Protein AF-A0A7H4NX94-F1 (afdb_monomer_lite)

pLDDT: mean 88.93, std 13.34, range [58.41, 98.5]

Sequence (91 aa):
METNTASINNLGDTVENIYTTGTKYFHANSTGADSQALGLDSVAIGMGAVANNAGDIALGAGSLTEAAVGTAGSASTAPTTRLPGRRRPAR

Organism: NCBI:txid2058152

Secondary structure (DSSP, 8-state):
-HHHHHHHHHHHHHHHHHHHH-BTTB----SSPPPEE-STT-EEESTT-EE-STT-EEESTT-B-------S---------PPP---PPP-

Structure (mmCIF, N/CA/C/O backbone):
data_AF-A0A7H4NX94-F1
#
_entry.id   AF-A0A7H4NX94-F1
#
loop_
_atom_site.group_PDB
_atom_site.id
_atom_site.type_symbol
_atom_site.label_atom_id
_atom_site.label_alt_id
_atom_site.label_comp_id
_atom_site.label_asym_id
_atom_site.label_entity_id
_atom_site.label_seq_id
_atom_site.pdbx_PDB_ins_code
_atom_site.Cartn_x
_atom_site.Cartn_y
_atom_site.Cartn_z
_atom_site.occupancy
_atom_site.B_iso_or_equiv
_atom_site.auth_seq_id
_atom_site.auth_comp_id
_atom_site.auth_asym_id
_atom_site.auth_atom_id
_atom_site.pdbx_PDB_model_num
ATOM 1 N N . MET A 1 1 ? -18.252 -10.818 30.668 1.00 62.56 1 MET A N 1
ATOM 2 C CA . MET A 1 1 ? -18.492 -11.085 29.228 1.00 62.56 1 MET A CA 1
ATOM 3 C C . MET A 1 1 ? -18.695 -9.796 28.427 1.00 62.56 1 MET A C 1
ATOM 5 O O . MET A 1 1 ? -18.322 -9.754 27.264 1.00 62.56 1 MET A O 1
ATOM 9 N N . GLU A 1 2 ? -19.176 -8.720 29.053 1.00 87.19 2 GLU A N 1
ATOM 10 C CA . GLU A 1 2 ? -19.346 -7.397 28.430 1.00 87.19 2 GLU A CA 1
ATOM 11 C C . GLU A 1 2 ? -18.012 -6.701 28.081 1.00 87.19 2 GLU A C 1
ATOM 13 O O . GLU A 1 2 ? -17.874 -6.137 27.000 1.00 87.19 2 GLU A O 1
ATOM 18 N N . THR A 1 3 ? -16.978 -6.857 28.919 1.00 94.00 3 THR A N 1
ATOM 19 C CA . THR A 1 3 ? -15.633 -6.297 28.673 1.00 94.00 3 THR A CA 1
ATOM 20 C C . THR A 1 3 ? -14.983 -6.835 27.403 1.00 94.00 3 THR A C 1
ATOM 22 O O . THR A 1 3 ? -14.485 -6.053 26.604 1.00 94.00 3 THR A O 1
ATOM 25 N N . ASN A 1 4 ? -15.017 -8.154 27.183 1.00 94.75 4 ASN A N 1
ATOM 26 C CA . ASN A 1 4 ? -14.382 -8.753 26.005 1.00 94.75 4 ASN A CA 1
ATOM 27 C C . ASN A 1 4 ? -15.037 -8.257 24.716 1.00 94.75 4 ASN A C 1
ATOM 29 O O . ASN A 1 4 ? -14.339 -7.954 23.757 1.00 94.75 4 ASN A O 1
ATOM 33 N N . THR A 1 5 ? -16.364 -8.124 24.718 1.00 96.38 5 THR A N 1
ATOM 34 C CA . THR A 1 5 ? -17.114 -7.590 23.576 1.00 96.38 5 THR A CA 1
ATOM 35 C C . THR A 1 5 ? -16.700 -6.146 23.282 1.00 96.38 5 THR A C 1
ATOM 37 O O . THR A 1 5 ? -16.363 -5.826 22.147 1.00 96.38 5 THR A O 1
ATOM 40 N N . ALA A 1 6 ? -16.628 -5.290 24.307 1.00 96.88 6 ALA A N 1
ATOM 41 C CA . ALA A 1 6 ? -16.178 -3.908 24.145 1.00 96.88 6 ALA A CA 1
ATOM 42 C C . ALA A 1 6 ? -14.721 -3.812 23.652 1.00 96.88 6 ALA A C 1
ATOM 44 O O . ALA A 1 6 ? -14.423 -3.048 22.739 1.00 96.88 6 ALA A O 1
ATOM 45 N N . SER A 1 7 ? -13.810 -4.615 24.209 1.00 97.75 7 SER A N 1
ATOM 46 C CA . SER A 1 7 ? -12.410 -4.651 23.773 1.00 97.75 7 SER A CA 1
ATOM 47 C C . SER A 1 7 ? -12.252 -5.115 22.323 1.00 97.75 7 SER A C 1
ATOM 49 O O . SER A 1 7 ? -11.419 -4.565 21.606 1.00 97.75 7 SER A O 1
ATOM 51 N N . ILE A 1 8 ? -13.048 -6.094 21.882 1.00 97.56 8 ILE A N 1
ATOM 52 C CA . ILE A 1 8 ? -13.042 -6.579 20.495 1.00 97.56 8 ILE A CA 1
ATOM 53 C C . ILE A 1 8 ? -13.544 -5.494 19.540 1.00 97.56 8 ILE A C 1
ATOM 55 O O . ILE A 1 8 ? -12.931 -5.295 18.495 1.00 97.56 8 ILE A O 1
ATOM 59 N N . ASN A 1 9 ? -14.585 -4.747 19.915 1.00 97.31 9 ASN A N 1
ATOM 60 C CA . ASN A 1 9 ? -15.077 -3.630 19.104 1.00 97.31 9 ASN A CA 1
ATOM 61 C C . ASN A 1 9 ? -14.013 -2.535 18.955 1.00 97.31 9 ASN A C 1
ATOM 63 O O . ASN A 1 9 ? -13.698 -2.140 17.839 1.00 97.31 9 ASN A O 1
ATOM 67 N N . ASN A 1 10 ? -13.371 -2.133 20.056 1.00 97.50 10 ASN A N 1
ATOM 68 C CA . ASN A 1 10 ? -12.300 -1.131 20.020 1.00 97.50 10 ASN A CA 1
ATOM 69 C C . ASN A 1 10 ? -11.104 -1.579 19.155 1.00 97.50 10 ASN A C 1
ATOM 71 O O . ASN A 1 10 ? -10.459 -0.763 18.492 1.00 97.50 10 ASN A O 1
ATOM 75 N N . LEU A 1 11 ? -10.785 -2.880 19.165 1.00 97.81 11 LEU A N 1
ATOM 76 C CA . LEU A 1 11 ? -9.776 -3.446 18.271 1.00 97.81 11 LEU A CA 1
ATOM 77 C C . LEU A 1 11 ? -10.238 -3.391 16.809 1.00 97.81 11 LEU A C 1
ATOM 79 O O . LEU A 1 11 ? -9.440 -3.027 15.951 1.00 97.81 11 LEU A O 1
ATOM 83 N N . GLY A 1 12 ? -11.506 -3.707 16.539 1.00 98.25 12 GLY A N 1
ATOM 84 C CA . GLY A 1 12 ? -12.122 -3.564 15.220 1.00 98.25 12 GLY A CA 1
ATOM 85 C C . GLY A 1 12 ? -11.984 -2.143 14.676 1.00 98.25 12 GLY A C 1
ATOM 86 O O . GLY A 1 12 ? -11.455 -1.967 13.583 1.00 98.25 12 GLY A O 1
ATOM 87 N N . ASP A 1 13 ? -12.324 -1.136 15.481 1.00 98.12 13 ASP A N 1
ATOM 88 C CA . ASP A 1 13 ? -12.168 0.276 15.111 1.00 98.12 13 ASP A CA 1
ATOM 89 C C . ASP A 1 13 ? -10.700 0.634 14.841 1.00 98.12 13 ASP A C 1
ATOM 91 O O . ASP A 1 13 ? -10.374 1.371 13.912 1.00 98.12 13 ASP A O 1
ATOM 95 N N . THR A 1 14 ? -9.775 0.095 15.638 1.00 98.00 14 THR A N 1
ATOM 96 C CA . THR A 1 14 ? -8.337 0.314 15.433 1.00 98.00 14 THR A CA 1
ATOM 97 C C . THR A 1 14 ? -7.860 -0.283 14.105 1.00 98.00 14 THR A C 1
ATOM 99 O O . THR A 1 14 ? -7.106 0.369 13.385 1.00 98.00 14 THR A O 1
ATOM 102 N N . VAL A 1 15 ? -8.299 -1.498 13.760 1.00 98.00 15 VAL A N 1
ATOM 103 C CA . VAL A 1 15 ? -7.957 -2.164 12.491 1.00 98.00 15 VAL A CA 1
ATOM 104 C C . VAL A 1 15 ? -8.564 -1.423 11.301 1.00 98.00 15 VAL A C 1
ATOM 106 O O . VAL A 1 15 ? -7.867 -1.195 10.314 1.00 98.00 15 VAL A O 1
ATOM 109 N N . GLU A 1 16 ? -9.814 -0.981 11.420 1.00 97.75 16 GLU A N 1
ATOM 110 C CA . GLU A 1 16 ? -10.478 -0.173 10.395 1.00 97.75 16 GLU A CA 1
ATOM 111 C C . GLU A 1 16 ? -9.710 1.127 10.132 1.00 97.75 16 GLU A C 1
ATOM 113 O O . GLU A 1 16 ? -9.442 1.476 8.983 1.00 97.75 16 GLU A O 1
ATOM 118 N N . ASN A 1 17 ? -9.263 1.815 11.188 1.00 97.00 17 ASN A N 1
ATOM 119 C CA . ASN A 1 17 ? -8.454 3.026 11.052 1.00 97.00 17 ASN A CA 1
ATOM 120 C C . ASN A 1 17 ? -7.104 2.753 10.369 1.00 97.00 17 ASN A C 1
ATOM 122 O O . ASN A 1 17 ? -6.667 3.565 9.552 1.00 97.00 17 ASN A O 1
ATOM 126 N N . ILE A 1 18 ? -6.453 1.619 10.656 1.00 97.12 18 ILE A N 1
ATOM 127 C CA . ILE A 1 18 ? -5.204 1.220 9.983 1.00 97.12 18 ILE A CA 1
ATOM 128 C C . ILE A 1 18 ? -5.437 1.020 8.483 1.00 97.12 18 ILE A C 1
ATOM 130 O O . ILE A 1 18 ? -4.613 1.457 7.680 1.00 97.12 18 ILE A O 1
ATOM 134 N N . TYR A 1 19 ? -6.550 0.390 8.106 1.00 95.50 19 TYR A N 1
ATOM 135 C CA . TYR A 1 19 ? -6.883 0.136 6.707 1.00 95.50 19 TYR A CA 1
ATOM 136 C C . TYR A 1 19 ? -7.279 1.418 5.958 1.00 95.50 19 TYR A C 1
ATOM 138 O O . TYR A 1 19 ? -6.819 1.650 4.843 1.00 95.50 19 TYR A O 1
ATOM 146 N N . THR A 1 20 ? -8.085 2.283 6.577 1.00 95.06 20 THR A N 1
ATOM 147 C CA . THR A 1 20 ? -8.693 3.447 5.904 1.00 95.06 20 THR A CA 1
ATOM 148 C C . THR A 1 20 ? -7.896 4.742 6.018 1.00 95.06 20 THR A C 1
ATOM 150 O O . THR A 1 20 ? -7.962 5.586 5.127 1.00 95.06 20 THR A O 1
ATOM 153 N N . THR A 1 21 ? -7.135 4.928 7.098 1.00 95.19 21 THR A N 1
ATOM 154 C CA . THR A 1 21 ? -6.375 6.167 7.354 1.00 95.19 21 THR A CA 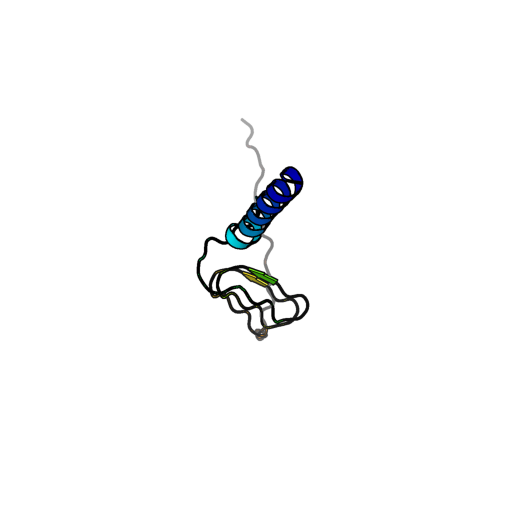1
ATOM 155 C C . THR A 1 21 ? -4.870 5.942 7.470 1.00 95.19 21 THR A C 1
ATOM 157 O O . THR A 1 21 ? -4.098 6.905 7.475 1.00 95.19 21 THR A O 1
ATOM 160 N N . GLY A 1 22 ? -4.432 4.681 7.494 1.00 96.06 22 GLY A N 1
ATOM 161 C CA . GLY A 1 22 ? -3.030 4.297 7.551 1.00 96.06 22 GLY A CA 1
ATOM 162 C C . GLY A 1 22 ? -2.445 4.306 8.965 1.00 96.06 22 GLY A C 1
ATOM 163 O O . GLY A 1 22 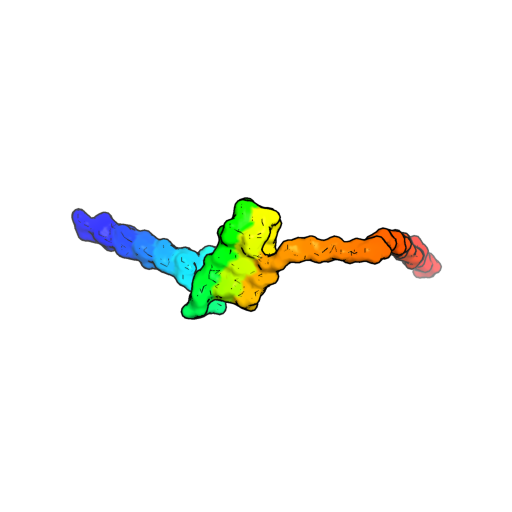? -3.139 4.212 9.975 1.00 96.06 22 GLY A O 1
ATOM 164 N N . THR A 1 23 ? -1.121 4.404 9.041 1.00 97.19 23 THR A N 1
ATOM 165 C CA . THR A 1 23 ? -0.362 4.455 10.303 1.00 97.19 23 THR A CA 1
ATOM 166 C C . THR A 1 23 ? 0.373 5.786 10.413 1.00 97.19 23 THR A C 1
ATOM 168 O O . THR A 1 23 ? 0.484 6.507 9.431 1.00 97.19 23 THR A O 1
ATOM 171 N N . LYS A 1 24 ? 0.942 6.108 11.582 1.00 97.25 24 LYS A N 1
ATOM 172 C CA . LYS A 1 24 ? 1.571 7.411 11.896 1.00 97.25 24 LYS A CA 1
ATOM 173 C C . LYS A 1 24 ? 2.475 8.020 10.805 1.00 97.25 24 LYS A C 1
ATOM 175 O O . LYS A 1 24 ? 2.616 9.238 10.757 1.00 97.25 24 LYS A O 1
ATOM 180 N N . TYR A 1 25 ? 3.147 7.194 10.005 1.00 97.31 25 TYR A N 1
ATOM 181 C CA . TYR A 1 25 ? 4.099 7.650 8.985 1.00 97.31 25 TYR A CA 1
ATOM 182 C C . TYR A 1 25 ? 3.721 7.245 7.555 1.00 97.31 25 TYR A C 1
ATOM 184 O O . TYR A 1 25 ? 4.412 7.637 6.620 1.00 97.31 25 TYR A O 1
ATOM 192 N N . PHE A 1 26 ? 2.633 6.493 7.376 1.00 97.44 26 PHE A N 1
ATOM 193 C CA . PHE A 1 26 ? 2.185 5.999 6.077 1.00 97.44 26 PHE A CA 1
ATOM 194 C C . PHE A 1 26 ? 0.698 6.281 5.931 1.00 97.44 26 PHE A C 1
ATOM 196 O O . PHE A 1 26 ? -0.130 5.598 6.531 1.00 97.44 26 PHE A O 1
ATOM 203 N N . HIS A 1 27 ? 0.384 7.291 5.125 1.00 96.31 27 HIS A N 1
ATOM 204 C CA . HIS A 1 27 ? -0.976 7.747 4.881 1.00 96.31 27 HIS A CA 1
ATOM 205 C C . HIS A 1 27 ? -1.254 7.784 3.379 1.00 96.31 27 HIS A C 1
ATOM 207 O O . HIS A 1 27 ? -0.465 8.336 2.611 1.00 96.31 27 HIS A O 1
ATOM 213 N N . ALA A 1 28 ? -2.409 7.255 2.980 1.00 95.75 28 ALA A N 1
ATOM 214 C CA . ALA A 1 28 ? -3.001 7.477 1.670 1.00 95.75 28 ALA A CA 1
ATOM 215 C C . ALA A 1 28 ? -4.374 8.125 1.883 1.00 95.75 28 ALA A C 1
ATOM 217 O O . ALA A 1 28 ? -5.289 7.492 2.392 1.00 95.75 28 ALA A O 1
ATOM 218 N N . ASN A 1 29 ? -4.514 9.403 1.531 1.00 95.50 29 ASN A N 1
ATOM 219 C CA . ASN A 1 29 ? -5.794 10.105 1.628 1.00 95.50 29 ASN A CA 1
ATOM 220 C C . ASN A 1 29 ? -6.583 9.906 0.326 1.00 95.50 29 ASN A C 1
ATOM 222 O O . ASN A 1 29 ? -6.312 10.580 -0.669 1.00 95.50 29 ASN A O 1
ATOM 226 N N . SER A 1 30 ? -7.492 8.930 0.308 1.00 95.62 30 SER A N 1
ATOM 227 C CA . SER A 1 30 ? -8.185 8.482 -0.901 1.00 95.62 30 SER A CA 1
ATOM 228 C C . SER A 1 30 ? -9.508 7.784 -0.578 1.00 95.62 30 SER A C 1
ATOM 230 O O . SER A 1 30 ? -9.633 7.138 0.455 1.00 95.62 30 SER A O 1
ATOM 232 N N . THR A 1 31 ? -10.467 7.861 -1.504 1.00 94.81 31 THR A N 1
ATOM 233 C CA . THR A 1 31 ? -11.707 7.058 -1.521 1.00 94.81 31 THR A CA 1
ATOM 234 C C . THR A 1 31 ? -11.832 6.170 -2.767 1.00 94.81 31 THR A C 1
ATOM 236 O O . THR A 1 31 ? -12.870 5.551 -2.988 1.00 94.81 31 THR A O 1
ATOM 239 N N . GLY A 1 32 ? -10.809 6.156 -3.627 1.00 95.38 32 GLY A N 1
ATOM 240 C CA . GLY A 1 32 ? -10.804 5.391 -4.874 1.00 95.38 32 GLY A CA 1
ATOM 241 C C . GLY A 1 32 ? -10.283 3.967 -4.698 1.00 95.38 32 GLY A C 1
ATOM 242 O O . GLY A 1 32 ? -10.052 3.514 -3.581 1.00 95.38 32 GLY A O 1
ATOM 243 N N . ALA A 1 33 ? -10.094 3.268 -5.818 1.00 96.62 33 ALA A N 1
ATOM 244 C CA . ALA A 1 33 ? -9.667 1.870 -5.825 1.00 96.62 33 ALA A CA 1
ATOM 245 C C . ALA A 1 33 ? -8.301 1.653 -5.148 1.00 96.62 33 ALA A C 1
ATOM 247 O O . ALA A 1 33 ? -7.430 2.529 -5.182 1.00 96.62 33 ALA A O 1
ATOM 248 N N . ASP A 1 34 ? -8.124 0.459 -4.579 1.00 97.50 34 ASP A N 1
ATOM 249 C CA . ASP A 1 34 ? -6.878 0.031 -3.943 1.00 97.50 34 ASP A CA 1
ATOM 250 C C . ASP A 1 34 ? -5.720 -0.064 -4.957 1.00 97.50 34 ASP A C 1
ATOM 252 O O . ASP A 1 34 ? -5.913 -0.144 -6.177 1.00 97.50 34 ASP A O 1
ATOM 256 N N . SER A 1 35 ? -4.504 -0.032 -4.430 1.00 98.25 35 SER A N 1
ATOM 257 C CA . SER A 1 35 ? -3.268 -0.292 -5.159 1.00 98.25 35 SER A CA 1
ATOM 258 C C . SER A 1 35 ? -3.107 -1.781 -5.501 1.00 98.25 35 SER A C 1
ATOM 260 O O . SER A 1 35 ? -3.681 -2.653 -4.852 1.00 98.25 35 SER A O 1
ATOM 262 N N . GLN A 1 36 ? -2.317 -2.088 -6.530 1.00 98.44 36 GLN A N 1
ATOM 263 C CA . GLN A 1 36 ? -2.085 -3.446 -7.020 1.00 98.44 36 GLN A CA 1
ATOM 264 C C . GLN A 1 36 ? -0.591 -3.683 -7.266 1.00 98.44 36 GLN A C 1
ATOM 266 O O . GLN A 1 36 ? -0.021 -3.216 -8.249 1.00 98.44 36 GLN A O 1
ATOM 271 N N . ALA A 1 37 ? 0.050 -4.435 -6.375 1.00 98.25 37 ALA A N 1
ATOM 272 C CA . ALA A 1 37 ? 1.419 -4.919 -6.545 1.00 98.25 37 ALA A CA 1
ATOM 273 C C . ALA A 1 37 ? 1.393 -6.294 -7.239 1.00 98.25 37 ALA A C 1
ATOM 275 O O . ALA A 1 37 ? 1.376 -7.330 -6.578 1.00 98.25 37 ALA A O 1
ATOM 276 N N . LEU A 1 38 ? 1.279 -6.304 -8.572 1.00 98.00 38 LEU A N 1
ATOM 277 C CA . LEU A 1 38 ? 1.084 -7.525 -9.370 1.00 98.00 38 LEU A CA 1
ATOM 278 C C . LEU A 1 38 ? 2.400 -8.256 -9.669 1.00 98.00 38 LEU A C 1
ATOM 280 O O . LEU A 1 38 ? 2.413 -9.478 -9.818 1.00 98.00 38 LEU A O 1
ATOM 284 N N . GLY A 1 39 ? 3.505 -7.516 -9.768 1.00 97.31 39 GLY A N 1
ATOM 285 C CA . GLY A 1 39 ? 4.831 -8.080 -9.978 1.00 97.31 39 GLY A CA 1
ATOM 286 C C . GLY A 1 39 ? 5.371 -8.803 -8.741 1.00 97.31 39 GLY A C 1
ATOM 287 O O . GLY A 1 39 ? 5.106 -8.403 -7.606 1.00 97.31 39 GLY A O 1
ATOM 288 N N . LEU A 1 40 ? 6.178 -9.847 -8.950 1.00 97.31 40 LEU A N 1
ATOM 289 C CA . LEU A 1 40 ? 6.889 -10.516 -7.855 1.00 97.31 40 LEU A CA 1
ATOM 290 C C . LEU A 1 40 ? 7.787 -9.515 -7.111 1.00 97.31 40 LEU A C 1
ATOM 292 O O . LEU A 1 40 ? 8.502 -8.748 -7.748 1.00 97.31 40 LEU A O 1
ATOM 296 N N . ASP A 1 41 ? 7.762 -9.528 -5.779 1.00 97.44 41 ASP A N 1
ATOM 297 C CA . ASP A 1 41 ? 8.554 -8.618 -4.936 1.00 97.44 41 ASP A CA 1
ATOM 298 C C . ASP A 1 41 ? 8.342 -7.120 -5.254 1.00 97.44 41 ASP A C 1
ATOM 300 O O . ASP A 1 41 ? 9.239 -6.300 -5.054 1.00 97.44 41 ASP A O 1
ATOM 304 N N . SER A 1 42 ? 7.164 -6.753 -5.774 1.00 98.19 42 SER A N 1
ATOM 305 C CA . SER A 1 42 ? 6.819 -5.368 -6.115 1.00 98.19 42 SER A CA 1
ATOM 306 C C . SER A 1 42 ? 6.109 -4.631 -4.975 1.00 98.19 42 SER A C 1
ATOM 308 O O . SER A 1 42 ? 5.607 -5.229 -4.020 1.00 98.19 42 SER A O 1
ATOM 310 N N . VAL A 1 43 ? 6.057 -3.302 -5.079 1.00 98.31 43 VAL A N 1
ATOM 311 C CA . VAL A 1 43 ? 5.366 -2.421 -4.131 1.00 98.31 43 VAL A CA 1
ATOM 312 C C . VAL A 1 43 ? 4.461 -1.456 -4.894 1.00 98.31 43 VAL A C 1
ATOM 314 O O . VAL A 1 43 ? 4.901 -0.799 -5.833 1.00 98.31 43 VAL A O 1
ATOM 317 N N . ALA A 1 44 ? 3.206 -1.313 -4.468 1.00 98.38 44 ALA A N 1
ATOM 318 C CA . ALA A 1 44 ? 2.282 -0.310 -4.991 1.00 98.38 44 ALA A CA 1
ATOM 319 C C . ALA A 1 44 ? 1.745 0.550 -3.837 1.00 98.38 44 ALA A C 1
ATOM 321 O O . ALA A 1 44 ? 1.331 0.025 -2.808 1.00 98.38 44 ALA A O 1
ATOM 322 N N . ILE A 1 45 ? 1.808 1.877 -3.981 1.00 97.94 45 ILE A N 1
ATOM 323 C CA . ILE A 1 45 ? 1.420 2.844 -2.946 1.00 97.94 45 ILE A CA 1
ATOM 324 C C . ILE A 1 45 ? 0.575 3.945 -3.589 1.00 97.94 45 ILE A C 1
ATOM 326 O O . ILE A 1 45 ? 1.096 4.772 -4.337 1.00 97.94 45 ILE A O 1
ATOM 330 N N . GLY A 1 46 ? -0.711 4.006 -3.238 1.00 97.06 46 GLY A N 1
ATOM 331 C CA . GLY A 1 46 ? -1.638 5.061 -3.665 1.00 97.06 46 GLY A CA 1
ATOM 332 C C . GLY A 1 46 ? -2.841 4.547 -4.459 1.00 97.06 46 GLY A C 1
ATOM 333 O O . GLY A 1 46 ? -2.847 3.423 -4.950 1.00 97.06 46 GLY A O 1
ATOM 334 N N . MET A 1 47 ? -3.871 5.390 -4.580 1.00 97.06 47 MET A N 1
ATOM 335 C CA . MET A 1 47 ? -5.129 5.067 -5.268 1.00 97.06 47 MET A CA 1
ATOM 336 C C . MET A 1 47 ? -4.876 4.568 -6.694 1.00 97.06 47 MET A C 1
ATOM 338 O O . MET A 1 47 ? -4.318 5.306 -7.506 1.00 97.06 47 MET A O 1
ATOM 342 N N . GLY A 1 48 ? -5.302 3.344 -7.009 1.00 97.56 48 GLY A N 1
ATOM 343 C CA . GLY A 1 48 ? -5.163 2.764 -8.346 1.00 97.56 48 GLY A CA 1
ATOM 344 C C . GLY A 1 48 ? -3.721 2.660 -8.860 1.00 97.56 48 GLY A C 1
ATOM 345 O O . GLY A 1 48 ? -3.532 2.564 -10.070 1.00 97.56 48 GLY A O 1
ATOM 346 N N . ALA A 1 49 ? -2.711 2.720 -7.985 1.00 98.44 49 ALA A N 1
ATOM 347 C CA . ALA A 1 49 ? -1.325 2.472 -8.370 1.00 98.44 49 ALA A CA 1
ATOM 348 C C . ALA A 1 49 ? -1.152 0.997 -8.763 1.00 98.44 49 ALA A C 1
ATOM 350 O O . ALA A 1 49 ? -1.606 0.126 -8.024 1.00 98.44 49 ALA A O 1
ATOM 351 N N . VAL A 1 50 ? -0.481 0.701 -9.878 1.00 98.50 50 VAL A N 1
ATOM 352 C CA . VAL A 1 50 ? -0.261 -0.671 -10.361 1.00 98.50 50 VAL A CA 1
ATOM 353 C C . VAL A 1 50 ? 1.220 -0.906 -10.657 1.00 98.50 50 VAL A C 1
ATOM 355 O O . VAL A 1 50 ? 1.782 -0.301 -11.571 1.00 98.50 50 VAL A O 1
ATOM 358 N N . ALA A 1 51 ? 1.848 -1.804 -9.897 1.00 98.38 51 ALA A N 1
ATOM 359 C CA . ALA A 1 51 ? 3.213 -2.267 -10.137 1.00 98.38 51 ALA A CA 1
ATOM 360 C C . ALA A 1 51 ? 3.180 -3.599 -10.910 1.00 98.38 51 ALA A C 1
ATOM 362 O O . ALA A 1 51 ? 2.855 -4.640 -10.338 1.00 98.38 51 ALA A O 1
ATOM 363 N N . ASN A 1 52 ? 3.456 -3.567 -12.218 1.00 97.81 52 ASN A N 1
ATOM 364 C CA . ASN A 1 52 ? 3.217 -4.698 -13.125 1.00 97.81 52 ASN A CA 1
ATOM 365 C C . ASN A 1 52 ? 4.365 -5.717 -13.202 1.00 97.81 52 ASN A C 1
ATOM 367 O O . ASN A 1 52 ? 4.105 -6.886 -13.487 1.00 97.81 52 ASN A O 1
ATOM 371 N N . ASN A 1 53 ? 5.622 -5.312 -12.987 1.00 96.44 53 ASN A N 1
ATOM 372 C CA . ASN A 1 53 ? 6.790 -6.177 -13.190 1.00 96.44 53 ASN A CA 1
ATOM 373 C C . ASN A 1 53 ? 7.507 -6.492 -11.875 1.00 96.44 53 ASN A C 1
ATOM 375 O O . ASN A 1 53 ? 7.309 -5.844 -10.848 1.00 96.44 53 ASN A O 1
ATOM 379 N N . ALA A 1 54 ? 8.333 -7.538 -11.902 1.00 96.50 54 ALA A N 1
ATOM 380 C CA . ALA A 1 54 ? 9.052 -7.981 -10.718 1.00 96.50 54 ALA A CA 1
ATOM 381 C C . ALA A 1 54 ? 10.040 -6.912 -10.216 1.00 96.50 54 ALA A C 1
ATOM 383 O O . ALA A 1 54 ? 10.815 -6.370 -11.003 1.00 96.50 54 ALA A O 1
ATOM 384 N N . GLY A 1 55 ? 10.028 -6.642 -8.909 1.00 95.56 55 GLY A N 1
ATOM 385 C CA . GLY A 1 55 ? 10.873 -5.633 -8.262 1.00 95.56 55 GLY A CA 1
ATOM 386 C C . GLY A 1 55 ? 10.458 -4.176 -8.507 1.00 95.56 55 GLY A C 1
ATOM 387 O O . GLY A 1 55 ? 11.198 -3.267 -8.125 1.00 95.56 55 GLY A O 1
ATOM 388 N N . ASP A 1 56 ? 9.303 -3.935 -9.132 1.00 97.56 56 ASP A N 1
ATOM 389 C CA . ASP A 1 56 ? 8.808 -2.586 -9.408 1.00 97.56 56 ASP A CA 1
ATOM 390 C C . ASP A 1 56 ? 8.306 -1.863 -8.149 1.00 97.56 56 ASP A C 1
ATOM 392 O O . ASP A 1 56 ? 7.817 -2.473 -7.197 1.00 97.56 56 ASP A O 1
ATOM 396 N N . ILE A 1 57 ? 8.341 -0.527 -8.192 1.00 98.00 57 ILE A N 1
ATOM 397 C CA . ILE A 1 57 ? 7.661 0.338 -7.222 1.00 98.00 57 ILE A CA 1
ATOM 398 C C . ILE A 1 57 ? 6.747 1.313 -7.974 1.00 98.00 57 ILE A C 1
ATOM 400 O O . ILE A 1 57 ? 7.228 2.239 -8.628 1.00 98.00 57 ILE A O 1
ATOM 404 N N . ALA A 1 58 ? 5.430 1.146 -7.842 1.00 98.19 58 ALA A N 1
ATOM 405 C CA . ALA A 1 58 ? 4.438 2.134 -8.263 1.00 98.19 58 ALA A CA 1
ATOM 406 C C . ALA A 1 58 ? 4.111 3.06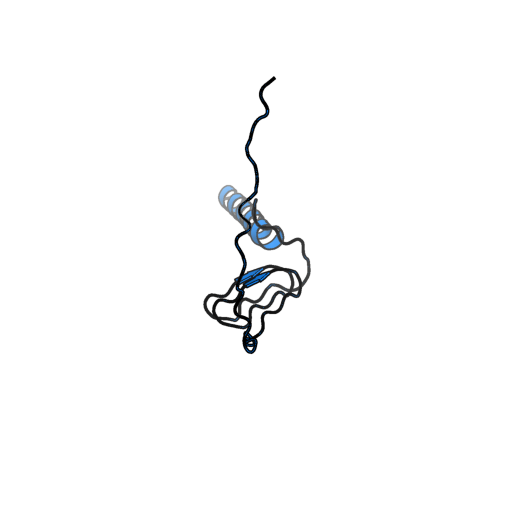4 -7.084 1.00 98.19 58 ALA A C 1
ATOM 408 O O . ALA A 1 58 ? 3.492 2.643 -6.109 1.00 98.19 58 ALA A O 1
ATOM 409 N N . LEU A 1 59 ? 4.519 4.334 -7.156 1.00 97.88 59 LEU A N 1
ATOM 410 C CA . LEU A 1 59 ? 4.311 5.321 -6.089 1.00 97.88 59 LEU A CA 1
ATOM 411 C C . LEU A 1 59 ? 3.471 6.498 -6.598 1.00 97.88 59 LEU A C 1
ATOM 413 O O . LEU A 1 59 ? 3.899 7.216 -7.500 1.00 97.88 59 LEU A O 1
ATOM 417 N N . GLY A 1 60 ? 2.296 6.713 -6.004 1.00 97.38 60 GLY A N 1
ATOM 418 C CA . GLY A 1 60 ? 1.378 7.811 -6.325 1.00 97.38 60 GLY A CA 1
ATOM 419 C C . GLY A 1 60 ? 0.048 7.350 -6.932 1.00 97.38 60 GLY A C 1
ATOM 420 O O . GLY A 1 60 ? -0.086 6.226 -7.404 1.00 97.38 60 GLY A O 1
ATOM 421 N N . ALA A 1 61 ? -0.958 8.230 -6.903 1.00 97.44 61 ALA A N 1
ATOM 422 C CA . ALA A 1 61 ? -2.281 7.932 -7.449 1.00 97.44 61 ALA A CA 1
ATOM 423 C C . ALA A 1 61 ? -2.224 7.738 -8.976 1.00 97.44 61 ALA A C 1
ATOM 425 O O . ALA A 1 61 ? -1.739 8.614 -9.691 1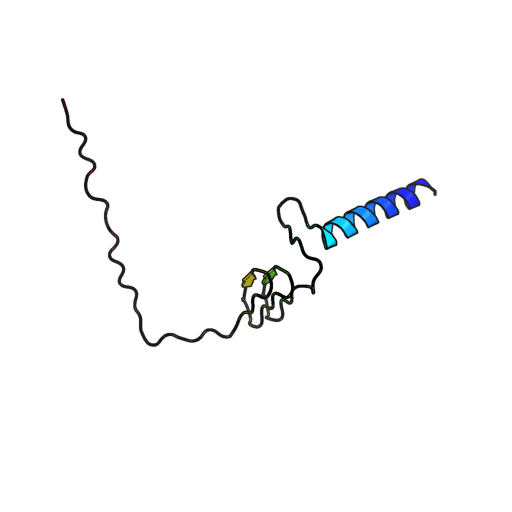.00 97.44 61 ALA A O 1
ATOM 426 N N . GLY A 1 62 ? -2.723 6.599 -9.460 1.00 96.06 62 GLY A N 1
ATOM 427 C CA . GLY A 1 62 ? -2.732 6.228 -10.877 1.00 96.06 62 GLY A CA 1
ATOM 428 C C . GLY A 1 62 ? -1.361 5.882 -11.470 1.00 96.06 62 GLY A C 1
ATOM 429 O O . GLY A 1 62 ? -1.263 5.713 -12.683 1.00 96.06 62 GLY A O 1
ATOM 430 N N . SER A 1 63 ? -0.305 5.786 -10.654 1.00 98.06 63 SER A N 1
ATOM 431 C CA . SER A 1 63 ? 1.024 5.397 -11.133 1.00 98.06 63 SER A CA 1
ATOM 432 C C . SER A 1 63 ? 1.005 3.973 -11.685 1.00 98.06 63 SER A C 1
ATOM 434 O O . SER A 1 63 ? 0.544 3.055 -11.013 1.00 98.06 63 SER A O 1
ATOM 436 N N . LEU A 1 64 ? 1.555 3.785 -12.883 1.00 97.56 64 LEU A N 1
ATOM 437 C CA . LEU A 1 64 ? 1.715 2.485 -13.528 1.00 97.56 64 LEU A CA 1
ATOM 438 C C . LEU A 1 64 ? 3.201 2.238 -13.779 1.00 97.56 64 LEU A C 1
ATOM 440 O O . LEU A 1 64 ? 3.878 3.114 -14.320 1.00 97.56 64 LEU A O 1
ATOM 444 N N . THR A 1 65 ? 3.710 1.063 -13.420 1.00 96.69 65 THR A N 1
ATOM 445 C CA . THR A 1 65 ? 5.034 0.644 -13.891 1.00 96.69 65 THR A CA 1
ATOM 446 C C . THR A 1 65 ? 4.915 -0.178 -15.166 1.00 96.69 65 THR A C 1
ATOM 448 O O . THR A 1 65 ? 3.993 -0.977 -15.345 1.00 96.69 65 THR A O 1
ATOM 451 N N . GLU A 1 66 ? 5.864 0.034 -16.068 1.00 92.25 66 GLU A N 1
ATOM 452 C CA . GLU A 1 66 ? 5.977 -0.663 -17.344 1.00 92.25 66 GLU A CA 1
ATOM 453 C C . GLU A 1 66 ? 7.368 -1.287 -17.462 1.00 92.25 66 GLU A C 1
ATOM 455 O O . GLU A 1 66 ? 8.288 -0.940 -16.717 1.00 92.25 66 GLU A O 1
ATOM 460 N N . ALA A 1 67 ? 7.523 -2.225 -18.396 1.00 87.00 67 ALA A N 1
ATOM 461 C CA . ALA A 1 67 ? 8.806 -2.869 -18.633 1.00 87.00 67 ALA A CA 1
ATOM 462 C C . ALA A 1 67 ? 9.884 -1.829 -18.985 1.00 87.00 67 ALA A C 1
ATOM 464 O O . ALA A 1 67 ? 9.660 -0.924 -19.791 1.00 87.00 67 ALA A O 1
ATOM 465 N N . ALA A 1 68 ? 11.077 -1.981 -18.405 1.00 80.31 68 ALA A N 1
ATOM 466 C CA . ALA A 1 68 ? 12.189 -1.080 -18.669 1.00 80.31 68 ALA A CA 1
ATOM 467 C C . ALA A 1 68 ? 12.553 -1.077 -20.163 1.00 80.31 68 ALA A C 1
ATOM 469 O O . ALA A 1 68 ? 12.937 -2.102 -20.733 1.00 80.31 68 ALA A O 1
ATOM 470 N N . VAL A 1 69 ? 12.486 0.097 -20.790 1.00 81.56 69 VAL A N 1
ATOM 471 C CA . VAL A 1 69 ? 12.945 0.291 -22.167 1.00 81.56 69 VAL A CA 1
ATOM 472 C C . VAL A 1 69 ? 14.413 0.704 -22.130 1.00 81.56 69 VAL A C 1
ATOM 474 O O . VAL A 1 69 ? 14.757 1.788 -21.659 1.00 81.56 69 VAL A O 1
ATOM 477 N N . GLY A 1 70 ? 15.296 -0.170 -22.616 1.00 77.69 70 GLY A N 1
ATOM 478 C CA . GLY A 1 70 ? 16.724 0.128 -22.705 1.00 77.69 70 GLY A CA 1
ATOM 479 C C . GLY A 1 70 ? 16.978 1.343 -23.601 1.00 77.69 70 GLY A C 1
ATOM 480 O O . GLY A 1 70 ? 16.556 1.368 -24.756 1.00 77.69 70 GLY A O 1
ATOM 481 N N . THR A 1 71 ? 17.685 2.352 -23.092 1.00 75.25 71 THR A N 1
ATOM 482 C CA . THR A 1 71 ? 18.141 3.470 -23.922 1.00 75.25 71 THR A CA 1
ATOM 483 C C . THR A 1 71 ? 19.376 3.036 -24.707 1.00 75.25 71 THR A C 1
ATOM 485 O O . THR A 1 71 ? 20.327 2.477 -24.157 1.00 75.25 71 THR A O 1
ATOM 488 N N . ALA A 1 72 ? 19.380 3.273 -26.019 1.00 77.25 72 ALA A N 1
ATOM 489 C CA . ALA A 1 72 ? 20.543 2.992 -26.850 1.00 77.25 72 ALA A CA 1
ATOM 490 C C . ALA A 1 72 ? 21.676 3.987 -26.518 1.00 77.25 72 ALA A C 1
ATOM 492 O O . ALA A 1 72 ? 21.756 5.067 -27.089 1.00 77.25 72 ALA A O 1
ATOM 493 N N . GLY A 1 73 ? 22.541 3.628 -25.564 1.00 70.94 73 GLY A N 1
ATOM 494 C CA . GLY A 1 73 ? 23.891 4.182 -25.420 1.00 70.94 73 GLY A CA 1
ATOM 495 C C . GLY A 1 73 ? 24.025 5.616 -24.891 1.00 70.94 73 GLY A C 1
ATOM 496 O O . GLY A 1 73 ? 24.548 6.478 -25.589 1.00 70.94 73 GLY A O 1
ATOM 497 N N . SER A 1 74 ? 23.705 5.866 -23.619 1.00 58.81 74 SER A N 1
ATOM 498 C CA . SER A 1 74 ? 24.246 7.035 -22.902 1.00 58.81 74 SER A CA 1
ATOM 499 C C . SER A 1 74 ? 25.080 6.597 -21.703 1.00 58.81 74 SER A C 1
ATOM 501 O O . SER A 1 74 ? 24.558 6.329 -20.625 1.00 58.81 74 SER A O 1
ATOM 503 N N . ALA A 1 75 ? 26.399 6.539 -21.889 1.00 61.88 75 ALA A N 1
ATOM 504 C CA . ALA A 1 75 ? 27.334 6.536 -20.773 1.00 61.88 75 ALA A CA 1
ATOM 505 C C . ALA A 1 75 ? 27.338 7.943 -20.156 1.00 61.88 75 ALA A C 1
ATOM 507 O O . ALA A 1 75 ? 27.770 8.904 -20.794 1.00 61.88 75 ALA A O 1
ATOM 508 N N . SER A 1 76 ? 26.848 8.095 -18.926 1.00 64.00 76 SER A N 1
ATOM 509 C CA . SER A 1 76 ? 26.978 9.355 -18.197 1.00 64.00 76 SER A CA 1
ATOM 510 C C . SER A 1 76 ? 28.433 9.541 -17.748 1.00 64.00 76 SER A C 1
ATOM 512 O O . SER A 1 76 ? 28.811 9.141 -16.647 1.00 64.00 76 SER A O 1
ATOM 514 N N . THR A 1 77 ? 29.272 10.158 -18.577 1.00 60.50 77 THR A N 1
ATOM 515 C CA . THR A 1 77 ? 30.549 10.718 -18.111 1.00 60.50 77 THR A CA 1
ATOM 516 C C . THR A 1 77 ? 30.241 12.013 -17.364 1.00 60.50 77 THR A C 1
ATOM 518 O O . THR A 1 77 ? 30.251 13.094 -17.947 1.00 60.50 77 THR A O 1
ATOM 521 N N . ALA A 1 78 ? 29.906 11.927 -16.078 1.00 63.03 78 ALA A N 1
ATOM 522 C CA . ALA A 1 78 ? 29.789 13.119 -15.246 1.00 63.03 78 ALA A CA 1
ATOM 523 C C . ALA A 1 78 ? 31.198 13.600 -14.838 1.00 63.03 78 ALA A C 1
ATOM 525 O O . ALA A 1 78 ? 31.929 12.834 -14.205 1.00 63.03 78 ALA A O 1
ATOM 526 N N . PRO A 1 79 ? 31.611 14.850 -15.124 1.00 58.41 79 PRO A N 1
ATOM 527 C CA . PRO A 1 79 ? 32.741 15.439 -14.425 1.00 58.41 79 PRO A CA 1
ATOM 528 C C . PRO A 1 79 ? 32.293 15.797 -13.002 1.00 58.41 79 PRO A C 1
ATOM 530 O O . PRO A 1 79 ? 31.499 16.716 -12.794 1.00 58.41 79 PRO A O 1
ATOM 533 N N . THR A 1 80 ? 32.805 15.078 -12.001 1.00 59.75 80 THR A N 1
ATOM 534 C CA . THR A 1 80 ? 32.686 15.464 -10.589 1.00 59.75 80 THR A CA 1
ATOM 535 C C . THR A 1 80 ? 33.247 16.877 -10.434 1.00 59.75 80 THR A C 1
ATOM 537 O O . THR A 1 80 ? 34.462 17.080 -10.468 1.00 59.75 80 THR A O 1
ATOM 540 N N . THR A 1 81 ? 32.386 17.886 -10.301 1.00 60.34 81 THR A N 1
ATOM 541 C CA . THR A 1 81 ? 32.852 19.264 -10.118 1.00 60.34 81 THR A CA 1
ATOM 542 C C . THR A 1 81 ? 33.435 19.380 -8.710 1.00 60.34 81 THR A C 1
ATOM 544 O O . THR A 1 81 ? 32.712 19.518 -7.726 1.00 60.34 81 THR A O 1
ATOM 547 N N . ARG A 1 82 ? 34.766 19.292 -8.594 1.00 68.62 82 ARG A N 1
ATOM 548 C CA . ARG A 1 82 ? 35.508 19.688 -7.387 1.00 68.62 82 ARG A CA 1
ATOM 549 C C . ARG A 1 82 ? 35.186 21.156 -7.115 1.00 68.62 82 ARG A C 1
ATOM 551 O O . ARG A 1 82 ? 35.515 21.997 -7.945 1.00 68.62 82 ARG A O 1
ATOM 558 N N . LEU A 1 83 ? 34.570 21.470 -5.975 1.00 71.44 83 LEU A N 1
ATOM 559 C CA . LEU A 1 83 ? 34.267 22.855 -5.607 1.00 71.44 83 LEU A CA 1
ATOM 560 C C . LEU A 1 83 ? 35.578 23.666 -5.503 1.00 71.44 83 LEU A C 1
ATOM 562 O O . LEU A 1 83 ? 36.434 23.326 -4.677 1.00 71.44 83 LEU A O 1
ATOM 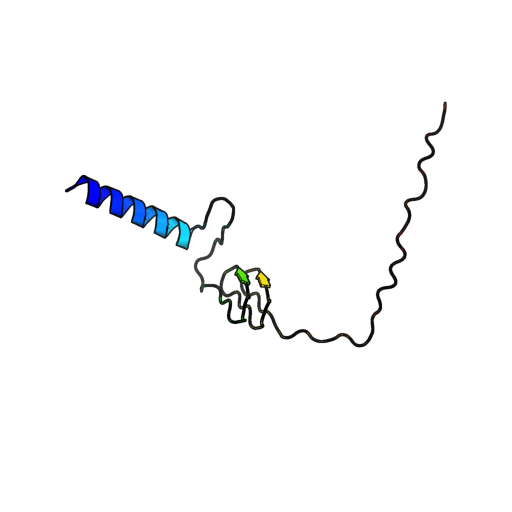566 N N . PRO A 1 84 ? 35.783 24.719 -6.313 1.00 64.19 84 PRO A N 1
ATOM 567 C CA . PRO A 1 84 ? 36.978 25.540 -6.215 1.00 64.19 84 PRO A CA 1
ATOM 568 C C . PRO A 1 84 ? 36.875 26.499 -5.017 1.00 64.19 84 PRO A C 1
ATOM 570 O O . PRO A 1 84 ? 35.906 27.235 -4.878 1.00 64.19 84 PRO A O 1
ATOM 573 N N . GLY A 1 85 ? 37.916 26.527 -4.177 1.00 65.94 85 GLY A N 1
ATOM 574 C CA . GLY A 1 85 ? 38.213 27.669 -3.302 1.00 65.94 85 GLY A CA 1
ATOM 575 C C . GLY A 1 85 ? 37.666 27.624 -1.870 1.00 65.94 85 GLY A C 1
ATOM 576 O O . GLY A 1 85 ? 36.691 28.287 -1.542 1.00 65.94 85 GLY A O 1
ATOM 577 N N . ARG A 1 86 ? 38.403 26.990 -0.947 1.00 73.81 86 ARG A N 1
ATOM 578 C CA . ARG A 1 86 ? 38.460 27.445 0.458 1.00 73.81 86 ARG A CA 1
ATOM 579 C C . ARG A 1 86 ? 39.810 28.112 0.713 1.00 73.81 86 ARG A C 1
ATOM 581 O O . ARG A 1 86 ? 40.700 27.512 1.303 1.00 73.81 86 ARG A O 1
ATOM 588 N N . ARG A 1 87 ? 39.980 29.358 0.270 1.00 75.75 87 ARG A N 1
ATOM 589 C CA . ARG A 1 87 ? 41.009 30.244 0.832 1.00 75.75 87 ARG A CA 1
ATOM 590 C C . ARG A 1 87 ? 40.289 31.304 1.654 1.00 75.75 87 ARG A C 1
ATOM 592 O O . ARG A 1 87 ? 39.628 32.165 1.090 1.00 75.75 87 ARG A O 1
ATOM 599 N N . ARG A 1 88 ? 40.370 31.202 2.984 1.00 75.25 88 ARG A N 1
ATOM 600 C CA . ARG A 1 88 ? 39.958 32.292 3.878 1.00 75.25 88 ARG A CA 1
ATOM 601 C C . ARG A 1 88 ? 40.920 33.468 3.645 1.00 75.25 88 ARG A C 1
ATOM 603 O O . ARG A 1 88 ? 42.125 33.235 3.74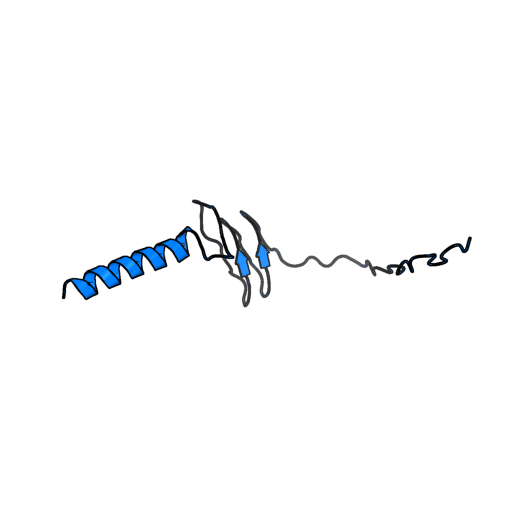4 1.00 75.25 88 ARG A O 1
ATOM 610 N N . PRO A 1 89 ? 40.455 34.685 3.319 1.00 69.12 89 PRO A N 1
ATOM 611 C CA . PRO A 1 89 ? 41.338 35.841 3.296 1.00 69.12 89 PRO A CA 1
ATOM 612 C C . PRO A 1 89 ? 41.710 36.225 4.731 1.00 69.12 89 PRO A C 1
ATOM 614 O O . PRO A 1 89 ? 40.845 36.325 5.599 1.00 69.12 89 PRO A O 1
ATOM 617 N N . ALA A 1 90 ? 43.006 36.414 4.969 1.00 64.62 90 ALA A N 1
ATOM 618 C CA . ALA A 1 90 ? 43.506 37.072 6.163 1.00 64.62 90 ALA A CA 1
ATOM 619 C C . ALA A 1 90 ? 43.407 38.587 5.958 1.00 64.62 90 ALA A C 1
ATOM 621 O O . ALA A 1 90 ? 43.986 39.110 5.003 1.00 64.62 90 ALA A O 1
ATOM 622 N N . ARG A 1 91 ? 42.706 39.277 6.855 1.00 66.50 91 ARG A N 1
ATOM 623 C CA . ARG A 1 91 ? 43.086 40.616 7.298 1.00 66.50 91 ARG A CA 1
ATOM 624 C C . ARG A 1 91 ? 42.582 40.847 8.711 1.00 66.50 91 ARG A C 1
ATOM 626 O O . ARG A 1 91 ? 41.426 40.457 8.974 1.00 66.50 91 ARG A O 1
#

Radius of gyration: 24.34 Å; chains: 1; bounding box: 63×52×56 Å

Foldseek 3Di:
DVVVVVVVVVVVVVVVCCVQANDPVAGEPDDADDEAACADCEAEHYHPFYENYHPYYGYYHVGYDDPDDDDDDDDPPDDPPDDDDDDDDDD

InterPro domains:
  IPR008640 Trimeric autotransporter adhesin YadA-like, head domain [PF05658] (37-63)
  IPR011049 Serralysin-like metalloprotease, C-terminal [G3DSA:2.150.10.10] (1-84)
  IPR011049 Serralysin-like metalloprotease, C-terminal [SSF101967] (28-67)